Protein AF-X1P000-F1 (afdb_monomer_lite)

Foldseek 3Di:
DDPPVVVVVVVVVVVVVVVVVVVVVVVVVVVLCCVLQPVQLVVQLCCCCVVVVHDNVVSNVVSQQVSQLVSLVCVQFPCDPNDGDRPDPDDPVSSVVSSVVSSVVNVVVVPPPDCNVVVVVVVVVVVVVVCCVVVVD

pLDDT: mean 74.11, std 13.45, range [43.09, 95.0]

Sequence (137 aa):
GSPAMAEGSVDAGKWQGLLANIVTGIGAGIYEELIFRLILIIGLMMLFQDVLRLGHKSSIILSVLISAALFSAYHHIVYLEGRFIQSTPFNWTEFGFRTIAGIYFAVLFAIRGFGITAGAHAFYDIIAVSMNALFIR

Radius of gyration: 20.87 Å; chains: 1; bounding box: 60×34×59 Å

Organism: NCBI:txid412755

InterPro domains:
  IPR003675 CAAX prenyl protease 2/Lysostaphin resistance protein A-like domain [PF02517] (17-127)

Structure (mmCIF, N/CA/C/O backbone):
data_AF-X1P000-F1
#
_entry.id   AF-X1P000-F1
#
loop_
_atom_site.group_PDB
_atom_site.id
_atom_site.type_symbol
_atom_site.label_atom_id
_atom_site.label_alt_id
_atom_site.label_comp_id
_atom_site.label_asym_id
_atom_site.label_entity_id
_atom_site.label_seq_id
_atom_site.pdbx_PDB_ins_code
_atom_site.Cartn_x
_atom_site.Cartn_y
_atom_site.Cartn_z
_atom_site.occupancy
_atom_site.B_iso_or_equiv
_atom_site.auth_seq_id
_atom_site.auth_comp_id
_atom_site.auth_asym_id
_atom_site.auth_atom_id
_atom_site.pdbx_PDB_model_num
ATOM 1 N N . GLY A 1 1 ? 34.551 -4.733 -42.844 1.00 47.31 1 GLY A N 1
ATOM 2 C CA . GLY A 1 1 ? 33.226 -4.287 -42.372 1.00 47.31 1 GLY A CA 1
ATOM 3 C C . GLY A 1 1 ? 33.439 -3.382 -41.182 1.00 47.31 1 GLY A C 1
ATOM 4 O O . GLY A 1 1 ? 34.174 -3.782 -40.291 1.00 47.31 1 GLY A O 1
ATOM 5 N N . SER A 1 2 ? 32.919 -2.154 -41.218 1.00 50.50 2 SER A N 1
ATOM 6 C CA . SER A 1 2 ? 33.255 -1.109 -40.239 1.00 50.50 2 SER A CA 1
ATOM 7 C C . SER A 1 2 ? 32.614 -1.347 -38.858 1.00 50.50 2 SER A C 1
ATOM 9 O O . SER A 1 2 ? 31.393 -1.489 -38.794 1.00 50.50 2 SER A O 1
ATOM 11 N N . PRO A 1 3 ? 33.392 -1.319 -37.757 1.00 58.94 3 PRO A N 1
ATOM 12 C CA . PRO A 1 3 ? 32.918 -1.570 -36.387 1.00 58.94 3 PRO A CA 1
ATOM 13 C C . PRO A 1 3 ? 31.962 -0.497 -35.824 1.00 58.94 3 PRO A C 1
ATOM 15 O O . PRO A 1 3 ? 31.153 -0.800 -34.953 1.00 58.94 3 PRO A O 1
ATOM 18 N N . ALA A 1 4 ? 31.965 0.723 -36.371 1.00 58.03 4 ALA A N 1
ATOM 19 C CA . ALA A 1 4 ? 31.141 1.840 -35.885 1.00 58.03 4 ALA A CA 1
ATOM 20 C C . ALA A 1 4 ? 29.615 1.639 -36.043 1.00 58.03 4 ALA A C 1
ATOM 22 O O . ALA A 1 4 ? 28.831 2.200 -35.284 1.00 58.03 4 ALA A O 1
ATOM 23 N N . MET A 1 5 ? 29.173 0.823 -37.009 1.00 54.62 5 MET A N 1
ATOM 24 C CA . MET A 1 5 ? 27.742 0.543 -37.235 1.00 54.62 5 MET A CA 1
ATOM 25 C C . MET A 1 5 ? 27.175 -0.466 -36.223 1.00 54.62 5 MET A C 1
ATOM 27 O O . MET A 1 5 ? 25.972 -0.477 -35.970 1.00 54.62 5 MET A O 1
ATOM 31 N N . ALA A 1 6 ? 28.032 -1.307 -35.635 1.00 56.28 6 ALA A N 1
ATOM 32 C CA . ALA A 1 6 ? 27.626 -2.284 -34.630 1.00 56.28 6 ALA A CA 1
ATOM 33 C C . ALA A 1 6 ? 27.397 -1.610 -33.266 1.00 56.28 6 ALA A C 1
ATOM 35 O O . ALA A 1 6 ? 26.382 -1.875 -32.625 1.00 56.28 6 ALA A O 1
ATOM 36 N N . GLU A 1 7 ? 28.264 -0.674 -32.866 1.00 57.06 7 GLU A N 1
ATOM 37 C CA . GLU A 1 7 ? 28.155 0.043 -31.584 1.00 57.06 7 GLU A CA 1
ATOM 38 C C . GLU A 1 7 ? 26.876 0.893 -31.482 1.00 57.06 7 GLU A C 1
ATOM 40 O O . GLU A 1 7 ? 26.160 0.807 -30.484 1.00 57.06 7 GLU A O 1
ATOM 45 N N . GLY A 1 8 ? 26.504 1.618 -32.546 1.00 57.81 8 GLY A N 1
ATOM 46 C CA . GLY A 1 8 ? 25.287 2.444 -32.561 1.00 57.81 8 GLY A CA 1
ATOM 47 C C . GLY A 1 8 ? 23.978 1.648 -32.450 1.00 57.81 8 GLY A C 1
ATOM 48 O O . GLY A 1 8 ? 23.017 2.114 -31.839 1.00 57.81 8 GLY A O 1
ATOM 49 N N . SER A 1 9 ? 23.940 0.424 -32.991 1.00 60.62 9 SER A N 1
ATOM 50 C CA . SER A 1 9 ? 22.776 -0.469 -32.876 1.00 60.62 9 SER A CA 1
ATOM 51 C C . SER A 1 9 ? 22.644 -1.099 -31.484 1.00 60.62 9 SER A C 1
ATOM 53 O O . SER A 1 9 ? 21.533 -1.289 -30.987 1.00 60.62 9 SER A O 1
ATOM 55 N N . VAL A 1 10 ? 23.778 -1.368 -30.829 1.00 61.53 10 VAL A N 1
ATOM 56 C CA . VAL A 1 10 ? 23.842 -1.939 -29.479 1.00 61.53 10 VAL A CA 1
ATOM 57 C C . VAL A 1 10 ? 23.425 -0.906 -28.434 1.00 61.53 10 VAL A C 1
ATOM 59 O O . VAL A 1 10 ? 22.669 -1.238 -27.522 1.00 61.53 10 VAL A O 1
ATOM 62 N N . ASP A 1 11 ? 23.862 0.346 -28.571 1.00 66.75 11 ASP A N 1
ATOM 63 C CA . ASP A 1 11 ? 23.482 1.408 -27.638 1.00 66.75 11 ASP A CA 1
ATOM 64 C C . ASP A 1 11 ? 22.017 1.808 -27.791 1.00 66.75 11 ASP A C 1
ATOM 66 O O . ASP A 1 11 ? 21.326 1.914 -26.779 1.00 66.75 11 ASP A O 1
ATOM 70 N N . ALA A 1 12 ? 21.500 1.913 -29.021 1.00 67.12 12 ALA A N 1
ATOM 71 C CA . ALA A 1 12 ? 20.064 2.060 -29.251 1.00 67.12 12 ALA A CA 1
ATOM 72 C C . ALA A 1 12 ? 19.286 0.943 -28.527 1.00 67.12 12 ALA A C 1
ATOM 74 O O . ALA A 1 12 ? 18.452 1.252 -27.672 1.00 67.12 12 ALA A O 1
ATOM 75 N N . GLY A 1 13 ? 19.646 -0.328 -28.759 1.00 71.75 13 GLY A N 1
ATOM 76 C CA . GLY A 1 13 ? 19.014 -1.495 -28.127 1.00 71.75 13 GLY A CA 1
ATOM 77 C C . GLY A 1 13 ? 19.018 -1.463 -26.593 1.00 71.75 13 GLY A C 1
ATOM 78 O O . GLY A 1 13 ? 18.019 -1.816 -25.963 1.00 71.75 13 GLY A O 1
ATOM 79 N N . LYS A 1 14 ? 20.102 -0.978 -25.972 1.00 77.44 14 LYS A N 1
ATOM 80 C CA . LYS A 1 14 ? 20.175 -0.778 -24.514 1.00 77.44 14 LYS A CA 1
ATOM 81 C C . LYS A 1 14 ? 19.199 0.291 -24.027 1.00 77.44 14 LYS A C 1
ATOM 83 O O . LYS A 1 14 ? 18.540 0.079 -23.010 1.00 77.44 14 LYS A O 1
ATOM 88 N N . TRP A 1 15 ? 19.081 1.414 -24.740 1.00 78.25 15 TRP A N 1
ATOM 89 C CA . TRP A 1 15 ? 18.136 2.478 -24.391 1.00 78.25 15 TRP A CA 1
ATOM 90 C C . TRP A 1 15 ? 16.688 2.001 -24.494 1.00 78.25 15 TRP A C 1
ATOM 92 O O . TRP A 1 15 ? 15.897 2.278 -23.595 1.00 78.25 15 TRP A O 1
ATOM 102 N N . GLN A 1 16 ? 16.341 1.227 -25.528 1.00 79.50 16 GLN A N 1
ATOM 103 C CA . GLN A 1 16 ? 15.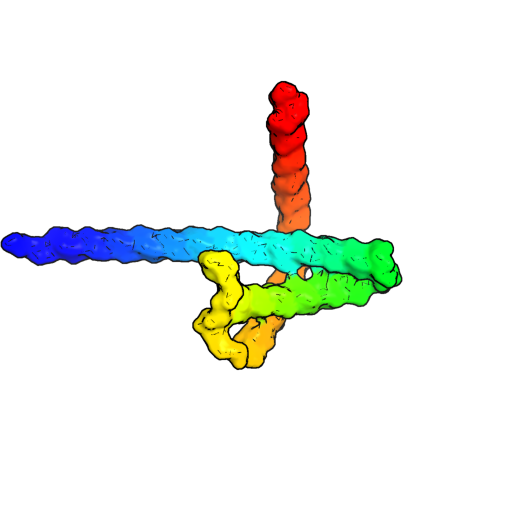001 0.640 -25.625 1.00 79.50 16 GLN A CA 1
ATOM 104 C C . GLN A 1 16 ? 14.727 -0.376 -24.507 1.00 79.50 16 GLN A C 1
ATOM 106 O O . GLN A 1 16 ? 13.647 -0.344 -23.917 1.00 79.50 16 GLN A O 1
ATOM 111 N N . GLY A 1 17 ? 15.706 -1.216 -24.148 1.00 79.62 17 GLY A N 1
ATOM 112 C CA . GLY A 1 17 ? 15.594 -2.136 -23.010 1.00 79.62 17 GLY A CA 1
ATOM 113 C C . GLY A 1 17 ? 15.426 -1.418 -21.664 1.00 79.62 17 GLY A C 1
ATOM 114 O O . GLY A 1 17 ? 14.587 -1.804 -20.853 1.00 79.62 17 GLY A O 1
ATOM 115 N N . LEU A 1 18 ? 16.168 -0.329 -21.438 1.00 81.94 18 LEU A N 1
ATOM 116 C CA . LEU A 1 18 ? 16.048 0.488 -20.228 1.00 81.94 18 LEU A CA 1
A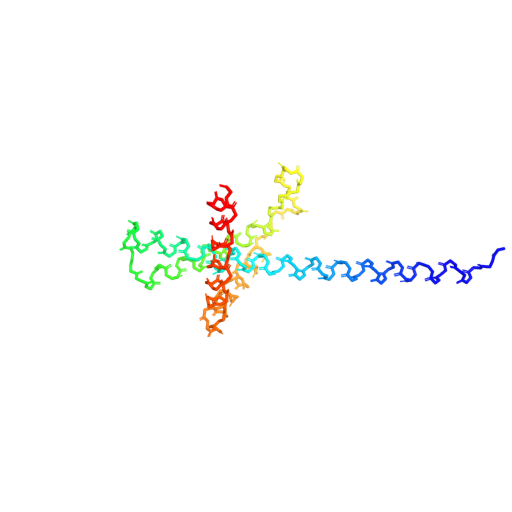TOM 117 C C . LEU A 1 18 ? 14.663 1.136 -20.122 1.00 81.94 18 LEU A C 1
ATOM 119 O O . LEU A 1 18 ? 14.031 1.062 -19.070 1.00 81.94 18 LEU A O 1
ATOM 123 N N . LEU A 1 19 ? 14.175 1.736 -21.211 1.00 83.19 19 LEU A N 1
ATOM 124 C CA . LEU A 1 19 ? 12.851 2.356 -21.242 1.00 83.19 19 LEU A CA 1
ATOM 125 C C . LEU A 1 19 ? 11.739 1.329 -20.997 1.00 83.19 19 LEU A C 1
ATOM 127 O O . LEU A 1 19 ? 10.832 1.599 -20.213 1.00 83.19 19 LEU A O 1
ATOM 131 N N . ALA A 1 20 ? 11.834 0.136 -21.591 1.00 77.12 20 ALA A N 1
ATOM 132 C CA . ALA A 1 20 ? 10.876 -0.942 -21.353 1.00 77.12 20 ALA A CA 1
ATOM 133 C C . ALA A 1 20 ? 10.846 -1.380 -19.876 1.00 77.12 20 ALA A C 1
ATOM 135 O O . ALA A 1 20 ? 9.766 -1.543 -19.303 1.00 77.12 20 ALA A O 1
ATOM 136 N N . ASN A 1 21 ? 12.011 -1.499 -19.232 1.00 72.81 21 ASN A N 1
ATOM 137 C CA . ASN A 1 21 ? 12.108 -1.841 -17.811 1.00 72.81 21 ASN A CA 1
ATOM 138 C C . ASN A 1 21 ? 11.531 -0.745 -16.907 1.00 72.81 21 ASN A C 1
ATOM 140 O O . ASN A 1 21 ? 10.840 -1.055 -15.939 1.00 72.81 21 ASN A O 1
ATOM 144 N N . ILE A 1 22 ? 11.765 0.531 -17.233 1.00 76.56 22 ILE A N 1
ATOM 145 C CA . ILE A 1 22 ? 11.199 1.667 -16.491 1.00 76.56 22 ILE A CA 1
ATOM 146 C C . ILE A 1 22 ? 9.673 1.660 -16.590 1.00 76.56 22 ILE A C 1
ATOM 148 O O . ILE A 1 22 ? 8.995 1.730 -15.568 1.00 76.56 22 ILE A O 1
ATOM 152 N N . VAL A 1 23 ? 9.122 1.539 -17.801 1.00 79.44 23 VAL A N 1
ATOM 153 C CA . VAL A 1 23 ? 7.667 1.518 -18.019 1.00 79.44 23 VAL A CA 1
ATOM 154 C C . VAL A 1 23 ? 7.026 0.335 -17.294 1.00 79.44 23 VAL A C 1
ATOM 156 O O . VAL A 1 23 ? 6.020 0.506 -16.606 1.00 79.44 23 VAL A O 1
ATOM 159 N N . THR A 1 24 ? 7.640 -0.845 -17.383 1.00 74.00 24 THR A N 1
ATOM 160 C CA . THR A 1 24 ? 7.162 -2.048 -16.688 1.00 74.00 24 THR A CA 1
ATOM 161 C C . THR A 1 24 ? 7.222 -1.875 -15.170 1.00 74.00 24 THR A C 1
ATOM 163 O O . THR A 1 24 ? 6.260 -2.205 -14.482 1.00 74.00 24 THR A O 1
ATOM 166 N N . GLY A 1 25 ? 8.305 -1.298 -14.639 1.00 72.81 25 GLY A N 1
ATOM 167 C CA . GLY A 1 25 ? 8.456 -1.021 -13.210 1.00 72.81 25 GLY A CA 1
ATOM 168 C C . GLY A 1 25 ? 7.434 -0.010 -12.682 1.00 72.81 25 GLY A C 1
ATOM 169 O O . GLY A 1 25 ? 6.872 -0.212 -11.608 1.00 72.81 25 GLY A O 1
ATOM 170 N N . ILE A 1 26 ? 7.132 1.040 -13.453 1.00 74.12 26 ILE A N 1
ATOM 171 C CA . ILE A 1 26 ? 6.078 2.007 -13.112 1.00 74.12 26 ILE A CA 1
ATOM 172 C C . ILE A 1 26 ? 4.710 1.316 -13.097 1.00 74.12 26 ILE A C 1
ATOM 174 O O . ILE A 1 26 ? 3.955 1.476 -12.138 1.00 74.12 26 ILE A O 1
ATOM 178 N N . GLY A 1 27 ? 4.399 0.526 -14.130 1.00 78.44 27 GLY A N 1
ATOM 179 C CA . GLY A 1 27 ? 3.145 -0.222 -14.210 1.00 78.44 27 GLY A CA 1
ATOM 180 C C . GLY A 1 27 ? 2.968 -1.190 -13.039 1.00 78.44 27 GLY A C 1
ATOM 181 O O . GLY A 1 27 ? 1.912 -1.202 -12.408 1.00 78.44 27 GLY A O 1
ATOM 182 N N . ALA A 1 28 ? 4.023 -1.935 -12.698 1.00 78.44 28 ALA A N 1
ATOM 183 C CA . ALA A 1 28 ? 4.040 -2.823 -11.541 1.00 78.44 28 ALA A CA 1
ATOM 184 C C . ALA A 1 28 ? 3.795 -2.056 -10.231 1.00 78.44 28 ALA A C 1
ATOM 186 O O . ALA A 1 28 ? 2.935 -2.452 -9.452 1.00 78.44 28 ALA A O 1
ATOM 187 N N . GLY A 1 29 ? 4.459 -0.914 -10.022 1.00 77.06 29 GLY A N 1
ATOM 188 C CA . GLY A 1 29 ? 4.263 -0.093 -8.823 1.00 77.06 29 GLY A CA 1
ATOM 189 C C . GLY A 1 29 ? 2.836 0.452 -8.678 1.00 77.06 29 GLY A C 1
ATOM 190 O O . GLY A 1 29 ? 2.269 0.414 -7.588 1.00 77.06 29 GLY A O 1
ATOM 191 N N . ILE A 1 30 ? 2.220 0.912 -9.773 1.00 79.44 30 ILE A N 1
ATOM 192 C CA . ILE A 1 30 ? 0.822 1.381 -9.768 1.00 79.44 30 ILE A CA 1
ATOM 193 C C . ILE A 1 30 ? -0.139 0.225 -9.462 1.00 79.44 30 ILE A C 1
ATOM 195 O O . ILE A 1 30 ? -1.076 0.391 -8.681 1.00 79.44 30 ILE A O 1
ATOM 199 N N . TYR A 1 31 ? 0.094 -0.945 -10.061 1.00 81.81 31 TYR A N 1
ATOM 200 C CA . TYR A 1 31 ? -0.719 -2.138 -9.833 1.00 81.81 31 TYR A CA 1
ATOM 201 C C . TYR A 1 31 ? -0.634 -2.620 -8.380 1.00 81.81 31 TYR A C 1
ATOM 203 O O . TYR A 1 31 ? -1.656 -2.910 -7.755 1.00 81.81 31 TYR A O 1
ATOM 211 N N . GLU A 1 32 ? 0.574 -2.640 -7.816 1.00 83.62 32 GLU A N 1
ATOM 212 C CA . GLU A 1 32 ? 0.802 -2.964 -6.410 1.00 83.62 32 GLU A CA 1
ATOM 213 C C . GLU A 1 32 ? 0.074 -1.979 -5.486 1.00 83.62 32 GLU A C 1
ATOM 215 O O . GLU A 1 32 ? -0.614 -2.396 -4.553 1.00 83.62 32 GLU A O 1
ATOM 220 N N . GLU A 1 33 ? 0.151 -0.677 -5.752 1.00 83.94 33 GLU A N 1
ATOM 221 C CA . GLU A 1 33 ? -0.538 0.319 -4.931 1.00 83.94 33 GLU A CA 1
ATOM 222 C C . GLU A 1 33 ? -2.068 0.167 -5.007 1.00 83.94 33 GLU A C 1
ATOM 224 O O . GLU A 1 33 ? -2.743 0.164 -3.974 1.00 83.94 33 GLU A O 1
ATOM 229 N N . LEU A 1 34 ? -2.621 -0.058 -6.206 1.00 82.50 34 LEU A N 1
ATOM 230 C CA . LEU A 1 34 ? -4.052 -0.306 -6.405 1.00 82.50 34 LEU A CA 1
ATOM 231 C C . LEU A 1 34 ? -4.533 -1.521 -5.599 1.00 82.50 34 LEU A C 1
ATOM 233 O O . LEU A 1 34 ? -5.534 -1.443 -4.884 1.00 82.50 34 LEU A O 1
ATOM 237 N N . ILE A 1 35 ? -3.823 -2.644 -5.695 1.00 85.38 35 ILE A N 1
ATOM 238 C CA . ILE A 1 35 ? -4.236 -3.883 -5.033 1.00 85.38 35 ILE A CA 1
ATOM 239 C C . ILE A 1 35 ? -4.072 -3.778 -3.529 1.00 85.38 35 ILE A C 1
ATOM 241 O O . ILE A 1 35 ? -5.026 -4.010 -2.789 1.00 85.38 35 ILE A O 1
ATOM 245 N N . PHE A 1 36 ? -2.876 -3.438 -3.058 1.00 88.12 36 PHE A N 1
ATOM 246 C CA . PHE A 1 36 ? -2.574 -3.531 -1.639 1.00 88.12 36 PHE A CA 1
ATOM 247 C C . PHE A 1 36 ? -3.166 -2.365 -0.851 1.00 88.12 36 PHE A C 1
ATOM 249 O O . PHE A 1 36 ? -3.524 -2.562 0.310 1.00 88.12 36 PHE A O 1
ATOM 256 N N . ARG A 1 37 ? -3.277 -1.158 -1.425 1.00 85.69 37 ARG A N 1
ATOM 257 C CA . ARG A 1 37 ? -3.679 0.039 -0.659 1.00 85.69 37 ARG A CA 1
ATOM 258 C C . ARG A 1 37 ? -5.112 0.474 -0.896 1.00 85.69 37 ARG A C 1
ATOM 260 O O . ARG A 1 37 ? -5.729 0.965 0.043 1.00 85.69 37 ARG A O 1
ATOM 267 N N . LEU A 1 38 ? -5.671 0.236 -2.081 1.00 77.69 38 LEU A N 1
ATOM 268 C CA . LEU A 1 38 ? -7.087 0.506 -2.321 1.00 77.69 38 LEU A CA 1
ATOM 269 C C . LEU A 1 38 ? -7.933 -0.749 -2.089 1.00 77.69 38 LEU A C 1
ATOM 271 O O . LEU A 1 38 ? -8.688 -0.807 -1.122 1.00 77.69 38 LEU A O 1
ATOM 275 N N . ILE A 1 39 ? -7.789 -1.768 -2.938 1.00 82.25 39 ILE A N 1
ATOM 276 C CA . ILE A 1 39 ? -8.696 -2.928 -2.951 1.00 82.25 39 ILE A CA 1
ATOM 277 C C . ILE A 1 39 ? -8.610 -3.711 -1.638 1.00 82.25 39 ILE A C 1
ATOM 279 O O . ILE A 1 39 ? -9.625 -3.972 -0.992 1.00 82.25 39 ILE A O 1
ATOM 283 N N . LEU A 1 40 ? -7.396 -4.064 -1.218 1.00 86.56 40 LEU A N 1
ATOM 284 C CA . LEU A 1 40 ? -7.179 -4.905 -0.048 1.00 86.56 40 LEU A CA 1
ATOM 285 C C . LEU A 1 40 ? -7.537 -4.188 1.258 1.00 86.56 40 LEU A C 1
ATOM 287 O O . LEU A 1 40 ? -8.183 -4.791 2.110 1.00 86.56 40 LEU A O 1
ATOM 291 N N . ILE A 1 41 ? -7.172 -2.911 1.425 1.00 85.88 41 ILE A N 1
ATOM 292 C CA . ILE A 1 41 ? -7.534 -2.155 2.636 1.00 85.88 41 ILE A CA 1
ATOM 293 C C . ILE A 1 41 ? -9.050 -1.956 2.716 1.00 85.88 41 ILE A C 1
ATOM 295 O O . ILE A 1 41 ? -9.603 -2.135 3.796 1.00 85.88 41 ILE A O 1
ATOM 299 N N . ILE A 1 42 ? -9.739 -1.658 1.607 1.00 77.94 42 ILE A N 1
ATOM 300 C CA . ILE A 1 42 ? -11.209 -1.574 1.601 1.00 77.94 42 ILE A CA 1
ATOM 301 C C . ILE A 1 42 ? -11.821 -2.925 1.988 1.00 77.94 42 ILE A C 1
ATOM 303 O O . ILE A 1 42 ? -12.658 -2.978 2.887 1.00 77.94 42 ILE A O 1
ATOM 307 N N . GLY A 1 43 ? -11.365 -4.022 1.373 1.00 78.31 43 GLY A N 1
ATOM 308 C CA . GLY A 1 43 ? -11.861 -5.365 1.677 1.00 78.31 43 GLY A CA 1
ATOM 309 C C . GLY A 1 43 ? -11.646 -5.772 3.139 1.00 78.31 43 GLY A C 1
ATOM 310 O O . GLY A 1 43 ? -12.559 -6.295 3.776 1.00 78.31 43 GLY A O 1
ATOM 311 N N . LEU A 1 44 ? -10.469 -5.484 3.705 1.00 84.62 44 LEU A N 1
ATOM 312 C CA . LEU A 1 44 ? -10.165 -5.745 5.116 1.00 84.62 44 LEU A CA 1
ATOM 313 C C . LEU A 1 44 ? -10.985 -4.855 6.057 1.00 84.62 44 LEU A C 1
ATOM 315 O O . LEU A 1 44 ? -11.458 -5.329 7.088 1.00 84.62 44 LEU A O 1
ATOM 319 N N . MET A 1 45 ? -11.214 -3.594 5.692 1.00 80.75 45 MET A N 1
ATOM 320 C CA . MET A 1 45 ? -12.055 -2.682 6.467 1.00 80.75 45 MET A CA 1
ATOM 321 C C . MET A 1 45 ? -13.508 -3.158 6.519 1.00 80.75 45 MET A C 1
ATOM 323 O O . MET A 1 45 ? -14.081 -3.174 7.607 1.00 80.75 45 MET A O 1
ATOM 327 N N . MET A 1 46 ? -14.071 -3.610 5.393 1.00 72.31 46 MET A N 1
ATOM 328 C CA . MET A 1 46 ? -15.407 -4.218 5.351 1.00 72.31 46 MET A CA 1
ATOM 329 C C . MET A 1 46 ? -15.458 -5.501 6.188 1.00 72.31 46 MET A C 1
ATOM 331 O O . MET A 1 46 ? -16.347 -5.681 7.016 1.00 72.31 46 MET A O 1
ATOM 335 N N . LEU A 1 47 ? -14.461 -6.381 6.0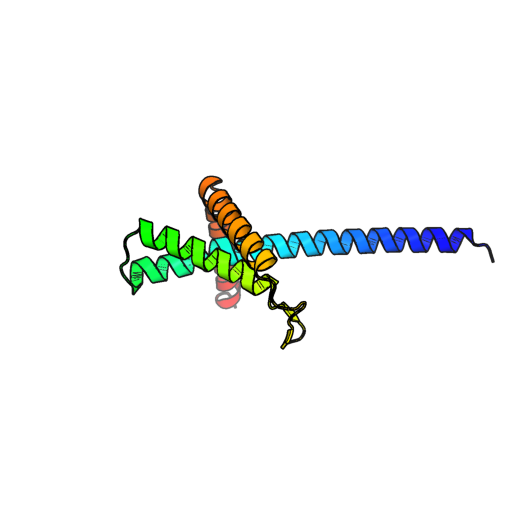54 1.00 79.00 47 LEU A N 1
ATOM 336 C CA . LEU A 1 47 ? -14.380 -7.604 6.855 1.00 79.00 47 LEU A CA 1
ATOM 337 C C . LEU A 1 47 ? -14.358 -7.296 8.362 1.00 79.00 47 LEU A C 1
ATOM 339 O O . LEU A 1 47 ? -15.092 -7.902 9.143 1.00 79.00 47 LEU A O 1
ATOM 343 N N . PHE A 1 48 ? -13.527 -6.351 8.793 1.00 85.81 48 PHE A N 1
ATOM 344 C CA . PHE A 1 48 ? -13.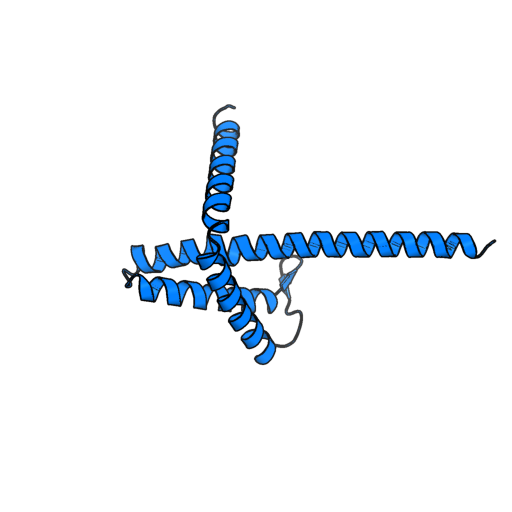349 -6.058 10.212 1.00 85.81 48 PHE A CA 1
ATOM 345 C C . PHE A 1 48 ? -14.499 -5.260 10.820 1.00 85.81 48 PHE A C 1
ATOM 347 O O . PHE A 1 48 ? -14.877 -5.550 11.955 1.00 85.81 48 PHE A O 1
ATOM 354 N N . GLN A 1 49 ? -15.090 -4.313 10.090 1.00 74.00 49 GLN A N 1
ATOM 355 C CA . GLN A 1 49 ? -16.190 -3.493 10.607 1.00 74.00 49 GLN A CA 1
ATOM 356 C C . GLN A 1 49 ? -17.553 -4.164 10.428 1.00 74.00 49 GLN A C 1
ATOM 358 O O . GLN A 1 49 ? -18.337 -4.186 11.375 1.00 74.00 49 GLN A O 1
ATOM 363 N N . ASP A 1 50 ? -17.822 -4.764 9.269 1.00 67.31 50 ASP A N 1
ATOM 364 C CA . ASP A 1 50 ? -19.165 -5.249 8.935 1.00 67.31 50 ASP A CA 1
ATOM 365 C C . ASP A 1 50 ? -19.378 -6.703 9.374 1.00 67.31 50 ASP A C 1
ATOM 367 O O . ASP A 1 50 ? -20.440 -7.047 9.901 1.00 67.31 50 ASP A O 1
ATOM 371 N N . VAL A 1 51 ? -18.360 -7.559 9.216 1.00 83.69 51 VAL A N 1
ATOM 372 C CA . VAL A 1 51 ? -18.453 -8.988 9.571 1.00 83.69 51 VAL A CA 1
ATOM 373 C C . VAL A 1 51 ? -18.033 -9.227 11.019 1.00 83.69 51 VAL A C 1
ATOM 375 O O . VAL A 1 51 ? -18.788 -9.817 11.790 1.00 83.69 51 VAL A O 1
ATOM 378 N N . LEU A 1 52 ? -16.842 -8.759 11.408 1.00 90.19 52 LEU A N 1
ATOM 379 C CA . LEU A 1 52 ? -16.300 -8.988 12.756 1.00 90.19 52 LEU A CA 1
ATOM 380 C C . LEU A 1 52 ? -16.730 -7.935 13.788 1.00 90.19 52 LEU A C 1
ATOM 382 O O . LEU A 1 52 ? -16.495 -8.134 14.980 1.00 90.19 52 LEU A O 1
ATOM 386 N N . ARG A 1 53 ? -17.366 -6.836 13.356 1.00 90.94 53 ARG A N 1
ATOM 387 C CA . ARG A 1 53 ? -17.875 -5.755 14.225 1.00 90.94 53 ARG A CA 1
ATOM 388 C C . ARG A 1 53 ? -16.816 -5.160 15.158 1.00 90.94 53 ARG A C 1
ATOM 390 O O . ARG A 1 53 ? -17.107 -4.770 16.289 1.00 90.94 53 ARG A O 1
ATOM 397 N N . LEU A 1 54 ? -15.574 -5.093 14.687 1.00 90.81 54 LEU A N 1
ATOM 398 C CA . LEU A 1 54 ? -14.475 -4.472 15.412 1.00 90.81 54 LEU A CA 1
ATOM 399 C C . LEU A 1 54 ? -14.625 -2.948 15.414 1.00 90.81 54 LEU A C 1
A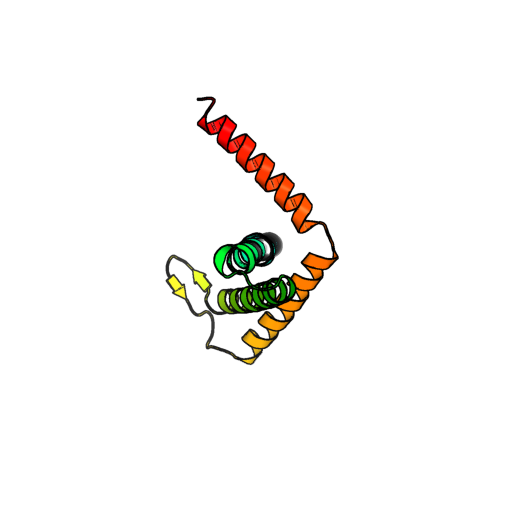TOM 401 O O . LEU A 1 54 ? -15.193 -2.341 14.507 1.00 90.81 54 LEU A O 1
ATOM 405 N N . GLY A 1 55 ? -14.054 -2.302 16.432 1.00 87.81 55 GLY A N 1
ATOM 406 C CA . GLY A 1 55 ? -14.008 -0.844 16.491 1.00 87.81 55 GLY A CA 1
ATOM 407 C C . GLY A 1 55 ? -13.293 -0.245 15.273 1.00 87.81 55 GLY A C 1
ATOM 408 O O . GLY A 1 55 ? -12.331 -0.815 14.753 1.00 87.81 55 GLY A O 1
ATOM 409 N N . HIS A 1 56 ? -13.731 0.941 14.846 1.00 76.88 56 HIS A N 1
ATOM 410 C CA . HIS A 1 56 ? -13.214 1.615 13.649 1.00 76.88 56 HIS A CA 1
ATOM 411 C C . HIS A 1 56 ? -11.683 1.786 13.673 1.00 76.88 56 HIS A C 1
ATOM 413 O O . HIS A 1 56 ? -10.997 1.438 12.715 1.00 76.88 56 HIS A O 1
ATOM 419 N N . LYS A 1 57 ? -11.123 2.231 14.810 1.00 86.94 57 LYS A N 1
ATOM 420 C CA . LYS A 1 57 ? -9.667 2.393 14.983 1.00 86.94 57 LYS A CA 1
ATOM 421 C C . LYS A 1 57 ? -8.908 1.069 14.846 1.00 86.94 57 LYS A C 1
ATOM 423 O O . LYS A 1 57 ? -7.909 1.014 14.136 1.00 86.94 57 LYS A O 1
ATOM 428 N N . SER A 1 58 ? -9.387 0.008 15.496 1.00 89.81 58 SER A N 1
ATOM 429 C CA . SER A 1 58 ? -8.759 -1.318 15.427 1.00 89.81 58 SER A CA 1
ATOM 430 C C . SER A 1 58 ? -8.808 -1.887 14.011 1.00 89.81 58 SER A C 1
ATOM 432 O O . SER A 1 58 ? -7.821 -2.447 13.547 1.00 89.81 58 SER A O 1
ATOM 434 N N . SER A 1 59 ? -9.918 -1.676 13.303 1.00 84.12 59 SER A N 1
ATOM 435 C CA . SER A 1 59 ? -10.086 -2.106 11.913 1.00 84.12 59 SER A CA 1
ATOM 436 C C . SER A 1 59 ? -9.091 -1.423 10.975 1.00 84.12 59 SER A C 1
ATOM 438 O O . SER A 1 59 ? -8.485 -2.099 10.148 1.00 84.12 59 SER A O 1
ATOM 440 N N . ILE A 1 60 ? -8.854 -0.114 11.141 1.00 83.56 60 ILE A N 1
ATOM 441 C CA . ILE A 1 60 ? -7.843 0.624 10.363 1.00 83.56 60 ILE A CA 1
ATOM 442 C C . ILE A 1 60 ? -6.451 0.049 10.617 1.00 83.56 60 ILE A C 1
ATOM 444 O O . ILE A 1 60 ? -5.744 -0.297 9.672 1.00 83.56 60 ILE A O 1
ATOM 448 N N . ILE A 1 61 ? -6.066 -0.074 11.891 1.00 91.12 61 ILE A N 1
ATOM 449 C CA . ILE A 1 61 ? -4.730 -0.545 12.273 1.00 91.12 61 ILE A CA 1
ATOM 450 C C . ILE A 1 61 ? -4.487 -1.952 11.716 1.00 91.12 61 ILE A C 1
ATOM 452 O O . ILE A 1 61 ? -3.473 -2.184 11.064 1.00 91.12 61 ILE A O 1
ATOM 456 N N . LEU A 1 62 ? -5.431 -2.876 11.911 1.00 93.50 62 LEU A N 1
ATOM 457 C CA . LEU A 1 62 ? -5.302 -4.247 11.419 1.00 93.50 62 LEU A CA 1
ATOM 458 C C . LEU A 1 62 ? -5.265 -4.312 9.889 1.00 93.50 62 LEU A C 1
ATOM 460 O O . LEU A 1 62 ? -4.436 -5.034 9.343 1.00 93.50 62 LEU A O 1
ATOM 464 N N . SER A 1 63 ? -6.100 -3.533 9.195 1.00 86.81 63 SER A N 1
ATOM 465 C CA . SER A 1 63 ? -6.123 -3.513 7.725 1.00 86.81 63 SER A CA 1
ATOM 466 C C . SER A 1 63 ? -4.797 -3.032 7.143 1.00 86.81 63 SER A C 1
ATOM 468 O O . SER A 1 63 ? -4.279 -3.638 6.208 1.00 86.81 63 SER A O 1
ATOM 470 N N . VAL A 1 64 ? -4.210 -1.984 7.730 1.00 91.06 64 VAL A N 1
ATOM 471 C CA . VAL A 1 64 ? -2.902 -1.453 7.323 1.00 91.06 64 VAL A CA 1
ATOM 472 C C . VAL A 1 64 ? -1.787 -2.462 7.591 1.00 91.06 64 VAL A C 1
ATOM 474 O O . VAL A 1 64 ? -0.968 -2.711 6.708 1.00 91.06 64 VAL A O 1
ATOM 477 N N . LEU A 1 65 ? -1.758 -3.070 8.781 1.00 94.75 65 LEU A N 1
ATOM 478 C CA . LEU A 1 65 ? -0.721 -4.039 9.145 1.00 94.75 65 LEU A CA 1
ATOM 479 C C . LEU A 1 65 ? -0.775 -5.296 8.269 1.00 94.75 65 LEU A C 1
ATOM 481 O O . LEU A 1 65 ? 0.256 -5.740 7.768 1.00 94.75 65 LEU A O 1
ATOM 485 N N . ILE A 1 66 ? -1.970 -5.847 8.048 1.00 95.00 66 ILE A N 1
ATOM 486 C CA . ILE A 1 66 ? -2.157 -7.053 7.234 1.00 95.00 66 ILE A CA 1
ATOM 487 C C . ILE A 1 66 ? -1.854 -6.760 5.762 1.00 95.00 66 ILE A C 1
ATOM 489 O O . ILE A 1 66 ? -1.137 -7.533 5.133 1.00 95.00 66 ILE A O 1
ATOM 493 N N . SER A 1 67 ? -2.316 -5.626 5.225 1.00 92.62 67 SER A N 1
ATOM 494 C CA . SER A 1 67 ? -1.968 -5.185 3.868 1.00 92.62 67 SER A CA 1
ATOM 495 C C . SER A 1 67 ? -0.452 -5.053 3.681 1.00 92.62 67 SER A C 1
ATOM 497 O O . SER A 1 67 ? 0.102 -5.584 2.719 1.00 92.62 67 SER A O 1
ATOM 499 N N . ALA A 1 68 ? 0.246 -4.425 4.630 1.00 91.88 68 ALA A N 1
ATOM 500 C CA . ALA A 1 68 ? 1.692 -4.248 4.563 1.00 91.88 68 ALA A CA 1
ATOM 501 C C . ALA A 1 68 ? 2.471 -5.572 4.660 1.00 91.88 68 ALA A C 1
ATOM 503 O O . ALA A 1 68 ? 3.454 -5.761 3.940 1.00 91.88 68 ALA A O 1
ATOM 504 N N . ALA A 1 69 ? 2.020 -6.500 5.507 1.00 92.12 69 ALA A N 1
ATOM 505 C CA . ALA A 1 69 ? 2.606 -7.833 5.608 1.00 92.12 69 ALA A CA 1
ATOM 506 C C . ALA A 1 69 ? 2.378 -8.653 4.327 1.00 92.12 69 ALA A C 1
ATOM 508 O O . ALA A 1 69 ? 3.301 -9.308 3.848 1.00 92.12 69 ALA A O 1
ATOM 509 N N . LEU A 1 70 ? 1.181 -8.581 3.733 1.00 91.31 70 LEU A N 1
ATOM 510 C CA . LEU A 1 70 ? 0.863 -9.254 2.470 1.00 91.31 70 LEU A CA 1
ATOM 511 C C . LEU A 1 70 ? 1.627 -8.656 1.284 1.00 91.31 70 LEU A C 1
ATOM 513 O O . LEU A 1 70 ? 2.106 -9.406 0.439 1.00 91.31 70 LEU A O 1
ATOM 517 N N . PHE A 1 71 ? 1.812 -7.334 1.248 1.00 89.81 71 PHE A N 1
ATOM 518 C CA . PHE A 1 71 ? 2.686 -6.663 0.282 1.00 89.81 71 PHE A CA 1
ATOM 519 C C . PHE A 1 71 ? 4.123 -7.186 0.384 1.00 89.81 71 PHE A C 1
ATOM 521 O O . PHE A 1 71 ? 4.739 -7.540 -0.618 1.00 89.81 71 PHE A O 1
ATOM 528 N N . SER A 1 72 ? 4.646 -7.296 1.605 1.00 88.19 72 SER A N 1
ATOM 529 C CA . SER A 1 72 ? 5.974 -7.861 1.840 1.00 88.19 72 SER A CA 1
ATOM 530 C C . SER A 1 72 ? 6.064 -9.331 1.409 1.00 88.19 72 SER A C 1
ATOM 532 O O . SER A 1 72 ? 7.013 -9.722 0.731 1.00 88.19 72 SER A O 1
ATOM 534 N N . ALA A 1 73 ? 5.041 -10.134 1.720 1.00 86.88 73 ALA A N 1
ATOM 535 C CA . ALA A 1 73 ? 4.969 -11.540 1.331 1.00 86.88 73 ALA A CA 1
ATOM 536 C C . ALA A 1 73 ? 4.899 -11.735 -0.193 1.00 86.88 73 ALA A C 1
ATOM 538 O O . ALA A 1 73 ? 5.557 -12.631 -0.715 1.00 86.88 73 ALA A O 1
ATOM 539 N N . TYR A 1 74 ? 4.161 -10.883 -0.911 1.00 83.94 74 TYR A N 1
ATOM 540 C CA . TYR A 1 74 ? 4.090 -10.893 -2.377 1.00 83.94 74 TYR A CA 1
ATOM 541 C C . TYR A 1 74 ? 5.456 -10.647 -3.027 1.00 83.94 74 TYR A C 1
ATOM 543 O O . TYR A 1 74 ? 5.808 -11.291 -4.009 1.00 83.94 74 TYR A O 1
ATOM 551 N N . HIS A 1 75 ? 6.272 -9.776 -2.434 1.00 78.06 75 HIS A N 1
ATOM 552 C CA . HIS A 1 75 ? 7.649 -9.554 -2.884 1.00 78.06 75 HIS A CA 1
ATOM 553 C C . HIS A 1 75 ? 8.609 -10.695 -2.509 1.00 78.06 75 HIS A C 1
ATOM 555 O O . HIS A 1 75 ? 9.692 -10.787 -3.083 1.00 78.06 75 HIS A O 1
ATOM 561 N N . HIS A 1 76 ? 8.224 -11.568 -1.572 1.00 70.38 76 HIS A N 1
ATOM 562 C CA . HIS A 1 76 ? 9.000 -12.751 -1.182 1.00 70.38 76 HIS A CA 1
ATOM 563 C C . HIS A 1 76 ? 8.647 -13.994 -2.016 1.00 70.38 76 HIS A C 1
ATOM 565 O O . HIS A 1 76 ? 9.488 -14.863 -2.249 1.00 70.38 76 HIS A O 1
ATOM 571 N N . ILE A 1 77 ? 7.396 -14.092 -2.465 1.00 64.50 77 ILE A N 1
ATOM 572 C CA . ILE A 1 77 ? 6.863 -15.222 -3.226 1.00 64.50 77 ILE A CA 1
ATOM 573 C C . ILE A 1 77 ? 6.407 -14.700 -4.587 1.00 64.50 77 ILE A C 1
ATOM 575 O O . ILE A 1 77 ? 5.303 -14.176 -4.723 1.00 64.50 77 ILE A O 1
ATOM 579 N N . VAL A 1 78 ? 7.239 -14.865 -5.614 1.00 59.38 78 VAL A N 1
ATOM 580 C CA . VAL A 1 78 ? 6.902 -14.404 -6.962 1.00 59.38 78 VAL A CA 1
ATOM 581 C C . VAL A 1 78 ? 6.093 -15.488 -7.672 1.00 59.38 78 VAL A C 1
ATOM 583 O O . VAL A 1 78 ? 6.557 -16.613 -7.847 1.00 59.38 78 VAL A O 1
ATOM 586 N N . TYR A 1 79 ? 4.869 -15.169 -8.096 1.00 46.00 79 TYR A N 1
ATOM 587 C CA . TYR A 1 79 ? 4.091 -16.040 -8.976 1.00 46.00 79 TYR A CA 1
ATOM 588 C C . TYR A 1 79 ? 4.529 -15.802 -10.427 1.00 46.00 79 TYR A C 1
ATOM 590 O O . TYR A 1 79 ? 4.100 -14.844 -11.066 1.00 46.00 79 TYR A O 1
ATOM 598 N N . LEU A 1 80 ? 5.420 -16.651 -10.934 1.00 48.81 80 LEU A N 1
ATOM 599 C CA . LEU A 1 80 ? 5.915 -16.625 -12.313 1.00 48.81 80 LEU A CA 1
ATOM 600 C C . LEU A 1 80 ? 5.477 -17.921 -13.003 1.00 48.81 80 LEU A C 1
ATOM 602 O O . LEU A 1 80 ? 5.636 -19.010 -12.454 1.00 48.81 80 LEU A O 1
ATOM 606 N N . GLU A 1 81 ? 4.889 -17.798 -14.196 1.00 45.69 81 GLU A N 1
ATOM 607 C CA . GLU A 1 81 ? 4.523 -18.937 -15.061 1.00 45.69 81 GLU A CA 1
ATOM 608 C C . GLU A 1 81 ? 3.634 -20.004 -14.390 1.00 45.69 81 GLU A C 1
ATOM 610 O O . GLU A 1 81 ? 3.800 -21.209 -14.584 1.00 45.69 81 GLU A O 1
ATOM 615 N N . GLY A 1 82 ? 2.669 -19.581 -13.570 1.00 48.59 82 GLY A N 1
ATOM 616 C CA . GLY A 1 82 ? 1.730 -20.510 -12.940 1.00 48.59 82 GLY A CA 1
ATOM 617 C C . GLY A 1 82 ? 2.267 -21.218 -11.689 1.00 48.59 82 GLY A C 1
ATOM 618 O O . GLY A 1 82 ? 1.568 -22.064 -11.128 1.00 48.59 82 GLY A O 1
ATOM 619 N N . ARG A 1 83 ? 3.485 -20.890 -11.232 1.00 43.09 83 ARG A N 1
ATOM 620 C CA . ARG A 1 83 ? 4.090 -21.448 -10.014 1.00 43.09 83 ARG A CA 1
ATOM 621 C C . ARG A 1 83 ? 4.507 -20.347 -9.048 1.00 43.09 83 ARG A C 1
ATOM 623 O O . ARG A 1 83 ? 4.982 -19.289 -9.446 1.00 43.09 83 ARG A O 1
ATOM 630 N N . PHE A 1 84 ? 4.382 -20.637 -7.757 1.00 53.78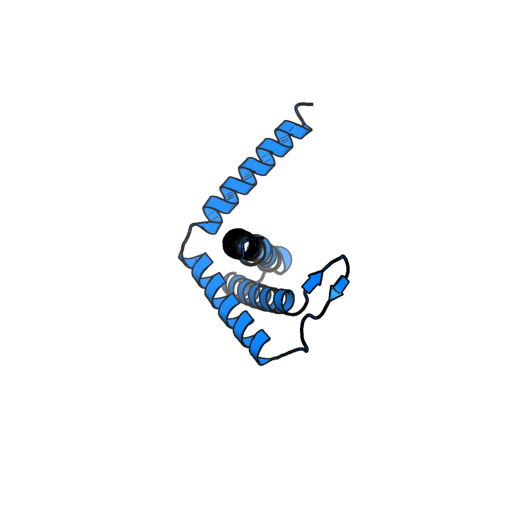 84 PHE A N 1
ATOM 631 C CA . PHE A 1 84 ? 4.997 -19.832 -6.709 1.00 53.78 84 PHE A CA 1
ATOM 632 C C . PHE A 1 84 ? 6.494 -20.152 -6.678 1.00 53.78 84 PHE A C 1
ATOM 634 O O . PHE A 1 84 ? 6.894 -21.221 -6.219 1.00 53.78 84 PHE A O 1
ATOM 641 N N . ILE A 1 85 ? 7.309 -19.254 -7.224 1.00 56.94 85 ILE A N 1
ATOM 642 C CA . ILE A 1 85 ? 8.763 -19.363 -7.238 1.00 56.94 85 ILE A CA 1
ATOM 643 C C . ILE A 1 85 ? 9.299 -18.430 -6.156 1.00 56.94 85 ILE A C 1
ATOM 645 O O . ILE A 1 85 ? 9.044 -17.225 -6.152 1.00 56.94 85 ILE A O 1
ATOM 649 N N . GLN A 1 86 ? 10.052 -18.992 -5.217 1.00 55.75 86 GLN A N 1
ATOM 650 C CA . GLN A 1 86 ? 10.815 -18.190 -4.274 1.00 55.75 86 GLN A CA 1
ATOM 651 C C . GLN A 1 86 ? 12.032 -17.642 -5.026 1.00 55.75 86 GLN A C 1
ATOM 653 O O . GLN A 1 86 ? 12.907 -18.407 -5.427 1.00 55.75 86 GLN A O 1
ATOM 658 N N . SER A 1 87 ? 12.064 -16.336 -5.281 1.00 55.09 87 SER A N 1
ATOM 659 C CA . SER A 1 87 ? 13.169 -15.701 -6.012 1.00 55.09 87 SER A CA 1
ATOM 660 C C . SER A 1 87 ? 14.479 -15.734 -5.211 1.00 55.09 87 SER A C 1
ATOM 662 O O . SER A 1 87 ? 15.555 -15.793 -5.805 1.00 55.09 87 SER A O 1
ATOM 664 N N . THR A 1 88 ? 14.395 -15.753 -3.874 1.00 57.06 88 THR A N 1
ATOM 665 C CA . THR A 1 88 ? 15.521 -15.814 -2.926 1.00 57.06 88 THR A CA 1
ATOM 666 C C . THR A 1 88 ? 15.127 -16.513 -1.607 1.00 57.06 88 THR A C 1
ATOM 668 O O . THR A 1 88 ? 13.940 -16.562 -1.263 1.00 57.06 88 THR A O 1
ATOM 671 N N . PRO A 1 89 ? 16.086 -17.047 -0.817 1.00 69.81 89 PRO A N 1
ATOM 672 C CA . PRO A 1 89 ? 15.810 -17.577 0.523 1.00 69.81 89 PRO A CA 1
ATOM 673 C C . PRO A 1 89 ? 15.075 -16.567 1.416 1.00 69.81 89 PRO A C 1
ATOM 675 O O . PRO A 1 89 ? 15.256 -15.358 1.280 1.00 69.81 89 PRO A O 1
ATOM 678 N N . PHE A 1 90 ? 14.253 -17.053 2.352 1.00 75.19 90 PHE A N 1
ATOM 679 C CA . PHE A 1 90 ? 13.512 -16.170 3.257 1.00 75.19 90 PHE A CA 1
ATOM 680 C C . PHE A 1 90 ? 14.442 -15.313 4.117 1.00 75.19 90 PHE A C 1
ATOM 682 O O . PHE A 1 90 ? 15.208 -15.840 4.922 1.00 75.19 90 PHE A O 1
ATOM 689 N N . ASN A 1 91 ? 14.356 -13.990 3.947 1.00 80.50 91 ASN A N 1
ATOM 690 C CA . ASN A 1 91 ? 15.172 -13.012 4.654 1.00 80.50 91 ASN A CA 1
ATOM 691 C C . ASN A 1 91 ? 14.279 -12.124 5.527 1.00 80.50 91 ASN A C 1
ATOM 693 O O . ASN A 1 91 ? 13.549 -11.260 5.037 1.00 80.50 91 ASN A O 1
ATOM 697 N N . TRP A 1 92 ? 14.381 -12.318 6.842 1.00 80.88 92 TRP A N 1
ATOM 698 C CA . TRP A 1 92 ? 13.626 -11.563 7.842 1.00 80.88 92 TRP A CA 1
ATOM 699 C C . TRP A 1 92 ? 13.861 -10.051 7.769 1.00 80.88 92 TRP A C 1
ATOM 701 O O . TRP A 1 92 ? 12.938 -9.277 8.020 1.00 80.88 92 TRP A O 1
ATOM 711 N N . THR A 1 93 ? 15.067 -9.621 7.395 1.00 84.06 93 THR A N 1
ATOM 712 C CA . THR A 1 93 ? 15.419 -8.200 7.289 1.00 84.06 93 THR A CA 1
ATOM 713 C C . THR A 1 93 ? 14.701 -7.543 6.115 1.00 84.06 93 THR A C 1
ATOM 715 O O . THR A 1 93 ? 14.110 -6.477 6.272 1.00 84.06 93 THR A O 1
ATOM 718 N N . GLU A 1 94 ? 14.699 -8.189 4.949 1.00 78.81 94 GLU A N 1
ATOM 719 C CA . GLU A 1 94 ? 14.007 -7.682 3.758 1.00 78.81 94 GLU A CA 1
ATOM 720 C C . GLU A 1 94 ? 12.492 -7.677 3.959 1.00 78.81 94 GLU A C 1
ATOM 722 O O . GLU A 1 94 ? 11.829 -6.687 3.640 1.00 78.81 94 GLU A O 1
ATOM 727 N N . PHE A 1 95 ? 11.954 -8.743 4.561 1.00 85.88 95 PHE A N 1
ATOM 728 C CA . PHE A 1 95 ? 10.536 -8.828 4.890 1.00 85.88 95 PHE A CA 1
ATOM 729 C C . PHE A 1 95 ? 10.114 -7.724 5.871 1.00 85.88 95 PHE A C 1
ATOM 731 O O . PHE A 1 95 ? 9.093 -7.058 5.672 1.00 85.88 95 PHE A O 1
ATOM 738 N N . GLY A 1 96 ? 10.903 -7.499 6.926 1.00 86.25 96 GLY A N 1
ATOM 739 C CA . GLY A 1 96 ? 10.658 -6.442 7.905 1.00 86.25 96 GLY A CA 1
ATOM 740 C C . GLY A 1 96 ? 10.721 -5.050 7.277 1.00 86.25 96 GLY A C 1
ATOM 741 O O . GLY A 1 96 ? 9.794 -4.257 7.442 1.00 86.25 96 GLY A O 1
ATOM 742 N N . PHE A 1 97 ? 11.763 -4.776 6.486 1.00 87.44 97 PHE A N 1
ATOM 743 C CA . PHE A 1 97 ? 11.927 -3.510 5.769 1.00 87.44 97 PHE A CA 1
ATOM 744 C C . PHE A 1 97 ? 10.737 -3.213 4.849 1.00 87.44 97 PHE A C 1
ATOM 746 O O . PHE A 1 97 ? 10.148 -2.135 4.927 1.00 87.44 97 PHE A O 1
ATOM 753 N N . ARG A 1 98 ? 10.334 -4.183 4.019 1.00 86.75 98 ARG A N 1
ATOM 754 C CA . ARG A 1 98 ? 9.201 -4.037 3.092 1.00 86.75 98 ARG A CA 1
ATOM 755 C C . ARG A 1 98 ? 7.869 -3.889 3.817 1.00 86.75 98 ARG A C 1
ATOM 757 O O . ARG A 1 98 ? 7.024 -3.127 3.357 1.00 86.75 98 ARG A O 1
ATOM 764 N N . THR A 1 99 ? 7.690 -4.549 4.962 1.00 88.94 99 THR A N 1
ATOM 765 C CA . THR A 1 99 ? 6.494 -4.372 5.800 1.00 88.94 99 THR A CA 1
ATOM 766 C C . THR A 1 99 ? 6.428 -2.947 6.351 1.00 88.94 99 THR A C 1
ATOM 768 O O . THR A 1 99 ? 5.399 -2.290 6.229 1.00 88.94 99 THR A O 1
ATOM 771 N N . ILE A 1 100 ? 7.530 -2.415 6.890 1.00 91.81 100 ILE A N 1
ATOM 772 C CA . ILE A 1 100 ? 7.582 -1.034 7.402 1.00 91.81 100 ILE A CA 1
ATOM 773 C C . ILE A 1 100 ? 7.354 -0.023 6.272 1.00 91.81 100 ILE A C 1
ATOM 775 O O . ILE A 1 100 ? 6.536 0.887 6.417 1.00 91.81 100 ILE A O 1
ATOM 779 N N . ALA A 1 101 ? 8.017 -0.206 5.127 1.00 86.81 101 ALA A N 1
ATOM 780 C CA . ALA A 1 101 ? 7.781 0.604 3.933 1.00 86.81 101 ALA A CA 1
ATOM 781 C C . ALA A 1 101 ? 6.313 0.520 3.490 1.00 86.81 101 ALA A C 1
ATOM 783 O O . ALA A 1 101 ? 5.698 1.522 3.131 1.00 86.81 101 ALA A O 1
ATOM 784 N N . GLY A 1 102 ? 5.716 -0.668 3.589 1.00 85.94 102 GLY A N 1
ATOM 785 C CA . GLY A 1 102 ? 4.331 -0.891 3.234 1.00 85.94 102 GLY A CA 1
ATOM 786 C C . GLY A 1 102 ? 3.333 -0.174 4.144 1.00 85.94 102 GLY A C 1
ATOM 787 O O . GLY A 1 102 ? 2.341 0.347 3.628 1.00 85.94 102 GLY A O 1
ATOM 788 N N . ILE A 1 103 ? 3.613 -0.103 5.451 1.00 90.81 103 ILE A N 1
ATOM 789 C CA . ILE A 1 103 ? 2.861 0.707 6.423 1.00 90.81 103 ILE A CA 1
ATOM 790 C C . ILE A 1 103 ? 3.009 2.191 6.078 1.00 90.81 103 ILE A C 1
ATOM 792 O O . ILE A 1 103 ? 2.012 2.908 6.020 1.00 90.81 103 ILE A O 1
ATOM 796 N N . TYR A 1 104 ? 4.235 2.648 5.808 1.00 87.38 104 TYR A N 1
ATOM 797 C CA . TYR A 1 104 ? 4.506 4.036 5.433 1.00 87.38 104 TYR A CA 1
ATOM 798 C C . TYR A 1 104 ? 3.708 4.458 4.192 1.00 87.38 104 TYR A C 1
ATOM 800 O O . TYR A 1 104 ? 3.038 5.489 4.224 1.00 87.38 104 TYR A O 1
ATOM 808 N N . PHE A 1 105 ? 3.703 3.644 3.132 1.00 83.38 105 PHE A N 1
ATOM 809 C CA . PHE A 1 105 ? 2.925 3.932 1.924 1.00 83.38 105 PHE A CA 1
ATOM 810 C C . PHE A 1 105 ? 1.416 3.905 2.169 1.00 83.38 105 PHE A C 1
ATOM 812 O O . PHE A 1 105 ? 0.722 4.787 1.680 1.00 83.38 105 PHE A O 1
ATOM 819 N N . ALA A 1 106 ? 0.907 2.988 2.998 1.00 83.25 106 ALA A N 1
ATOM 820 C CA . ALA A 1 106 ? -0.512 2.974 3.364 1.00 83.25 106 ALA A CA 1
ATOM 821 C C . ALA A 1 106 ? -0.934 4.251 4.120 1.00 83.25 106 ALA A C 1
ATOM 823 O O . ALA A 1 106 ? -2.001 4.810 3.862 1.00 83.25 106 ALA A O 1
ATOM 824 N N . VAL A 1 107 ? -0.086 4.752 5.024 1.00 83.94 107 VAL A N 1
ATOM 825 C CA . VAL A 1 107 ? -0.319 6.025 5.725 1.00 83.94 107 VAL A CA 1
ATOM 826 C C . VAL A 1 107 ? -0.231 7.206 4.755 1.00 83.94 107 VAL A C 1
ATOM 828 O O . VAL A 1 107 ? -1.089 8.088 4.782 1.00 83.94 107 VAL A O 1
ATOM 831 N N . LEU A 1 108 ? 0.762 7.215 3.860 1.00 80.50 108 LEU A N 1
ATOM 832 C CA . LEU A 1 108 ? 0.909 8.239 2.823 1.00 80.50 108 LEU A CA 1
ATOM 833 C C . LEU A 1 108 ? -0.322 8.284 1.899 1.00 80.50 108 LEU A C 1
ATOM 835 O O . LEU A 1 108 ? -0.830 9.370 1.611 1.00 80.50 108 LEU A O 1
ATOM 839 N N . PHE A 1 109 ? -0.826 7.117 1.489 1.00 75.88 109 PHE A N 1
ATOM 840 C CA . PHE A 1 109 ? -2.052 6.948 0.710 1.00 75.88 109 PHE A CA 1
ATOM 841 C C . PHE A 1 109 ? -3.269 7.527 1.444 1.00 75.88 109 PHE A C 1
ATOM 843 O O . PHE A 1 109 ? -4.028 8.303 0.862 1.00 75.88 109 PHE A O 1
ATOM 850 N N . ALA A 1 110 ? -3.419 7.214 2.736 1.00 71.75 110 ALA A N 1
ATOM 851 C CA . ALA A 1 110 ? -4.534 7.684 3.556 1.00 71.75 110 ALA A CA 1
ATOM 852 C C . ALA A 1 110 ? -4.537 9.211 3.761 1.00 71.75 110 ALA A C 1
ATOM 854 O O . ALA A 1 110 ? -5.600 9.825 3.774 1.00 71.75 110 ALA A O 1
ATOM 855 N N . ILE A 1 111 ? -3.361 9.836 3.898 1.00 69.94 111 ILE A N 1
ATOM 856 C CA . ILE A 1 111 ? -3.234 11.281 4.156 1.00 69.94 111 ILE A CA 1
ATOM 857 C C . ILE A 1 111 ? -3.370 12.113 2.870 1.00 69.94 111 ILE A C 1
ATOM 859 O O . ILE A 1 111 ? -3.894 13.224 2.916 1.00 69.94 111 ILE A O 1
ATOM 863 N N . ARG A 1 112 ? -2.896 11.619 1.715 1.00 66.56 112 ARG A N 1
ATOM 864 C CA . ARG A 1 112 ? -2.820 12.423 0.477 1.00 66.56 112 ARG A CA 1
ATOM 865 C C . ARG A 1 112 ? -4.089 12.457 -0.383 1.00 66.56 112 ARG A C 1
ATOM 867 O O . ARG A 1 112 ? -4.100 13.176 -1.375 1.00 66.56 112 ARG A O 1
ATOM 874 N N . GLY A 1 113 ? -5.158 11.749 -0.012 1.00 66.38 113 GLY A N 1
ATOM 875 C CA . GLY A 1 113 ? -6.521 12.081 -0.460 1.00 66.38 113 GLY A CA 1
ATOM 876 C C . GLY A 1 113 ? -6.781 12.131 -1.978 1.00 66.38 113 GLY A C 1
ATOM 877 O O . GLY A 1 113 ? -7.509 13.004 -2.438 1.00 66.38 113 GLY A O 1
ATOM 878 N N . PHE A 1 114 ? -6.230 11.204 -2.766 1.00 51.69 114 PHE A N 1
ATOM 879 C CA . PHE A 1 114 ? -6.423 11.161 -4.230 1.00 51.69 114 PHE A CA 1
ATOM 880 C C . PHE A 1 114 ? -6.691 9.744 -4.768 1.00 51.69 114 PHE A C 1
ATOM 882 O O . PHE A 1 114 ? -7.519 9.573 -5.658 1.00 51.69 114 PHE A O 1
ATOM 889 N N . GLY A 1 115 ? -6.085 8.705 -4.180 1.00 56.09 115 GLY A N 1
ATOM 890 C CA . GLY A 1 115 ? -6.289 7.312 -4.607 1.00 56.09 115 GLY A CA 1
ATOM 891 C C . GLY A 1 115 ? -7.706 6.773 -4.369 1.00 56.09 115 GLY A C 1
ATOM 892 O O . GLY A 1 115 ? -8.195 5.967 -5.152 1.00 56.09 115 GLY A O 1
ATOM 893 N N . ILE A 1 116 ? -8.398 7.271 -3.340 1.00 49.16 116 ILE A N 1
ATOM 894 C CA . ILE A 1 116 ? -9.797 6.919 -3.044 1.00 49.16 116 ILE A CA 1
ATOM 895 C C . ILE A 1 116 ? -10.749 7.568 -4.060 1.00 49.16 116 ILE A C 1
ATOM 897 O O . ILE A 1 116 ? -11.630 6.898 -4.590 1.00 49.16 116 ILE A O 1
ATOM 901 N N . THR A 1 117 ? -10.544 8.845 -4.392 1.00 56.25 117 THR A N 1
ATOM 902 C CA . THR A 1 117 ? -11.408 9.576 -5.334 1.00 56.25 117 THR A CA 1
ATOM 903 C C . THR A 1 117 ? -11.179 9.136 -6.782 1.00 56.25 117 THR A C 1
ATOM 905 O O . THR A 1 117 ? -12.142 8.853 -7.489 1.00 56.25 117 THR A O 1
ATOM 908 N N . ALA A 1 118 ? -9.922 9.013 -7.224 1.00 56.25 118 ALA A N 1
ATOM 909 C CA . ALA A 1 118 ? -9.587 8.551 -8.574 1.00 56.25 118 ALA A CA 1
ATOM 910 C C . ALA A 1 118 ? -9.890 7.053 -8.776 1.00 56.25 118 ALA A C 1
ATOM 912 O O . ALA A 1 118 ? -10.356 6.664 -9.844 1.00 56.25 118 ALA A O 1
ATOM 913 N N . GLY A 1 119 ? -9.696 6.218 -7.746 1.00 57.03 119 GLY A N 1
ATOM 914 C CA . GLY A 1 119 ? -10.063 4.799 -7.774 1.00 57.03 119 GLY A CA 1
ATOM 915 C C . GLY A 1 119 ? -11.576 4.571 -7.827 1.00 57.03 119 GLY A C 1
ATOM 916 O O . GLY A 1 119 ? -12.039 3.742 -8.606 1.00 57.03 119 GLY A O 1
ATOM 917 N N . ALA A 1 120 ? -12.359 5.348 -7.070 1.00 52.88 120 ALA A N 1
ATOM 918 C CA . ALA A 1 120 ? -13.819 5.314 -7.148 1.00 52.88 120 ALA A CA 1
ATOM 919 C C . ALA A 1 120 ? -14.340 5.778 -8.520 1.00 52.88 120 ALA A C 1
ATOM 921 O O . ALA A 1 120 ? -15.267 5.171 -9.053 1.00 52.88 120 ALA A O 1
ATOM 922 N N . HIS A 1 121 ? -13.720 6.804 -9.117 1.00 52.66 121 HIS A N 1
ATOM 923 C CA . HIS A 1 121 ? -14.077 7.289 -10.455 1.00 52.66 121 HIS A CA 1
ATOM 924 C C . HIS A 1 121 ? -13.773 6.241 -11.537 1.00 52.66 121 HIS A C 1
ATOM 926 O O . HIS A 1 121 ? -14.639 5.905 -12.337 1.00 52.66 121 HIS A O 1
ATOM 932 N N . ALA A 1 122 ? -12.581 5.637 -11.496 1.00 54.44 122 ALA A N 1
ATOM 933 C CA . ALA A 1 122 ? -12.191 4.592 -12.440 1.00 54.44 122 ALA A CA 1
ATOM 934 C C . ALA A 1 122 ? -13.057 3.324 -12.317 1.00 54.44 122 ALA A C 1
ATOM 936 O O . ALA A 1 122 ? -13.429 2.726 -13.323 1.00 54.44 122 ALA A O 1
ATOM 937 N N . PHE A 1 123 ? -13.412 2.911 -11.097 1.00 53.12 123 PHE A N 1
ATOM 938 C CA . PHE A 1 123 ? -14.278 1.749 -10.874 1.00 53.12 123 PHE A CA 1
ATOM 939 C C . PHE A 1 123 ? -15.712 1.989 -11.368 1.00 53.12 123 PHE A C 1
ATOM 941 O O . PHE A 1 123 ? -16.318 1.100 -11.968 1.00 53.12 123 PHE A O 1
ATOM 948 N N . TYR A 1 124 ? -16.233 3.203 -11.170 1.00 62.16 124 TYR A N 1
ATOM 949 C CA . TYR A 1 124 ? -17.531 3.620 -11.696 1.00 62.16 124 TYR A CA 1
ATOM 950 C C . TYR A 1 124 ? -17.573 3.563 -13.233 1.00 62.16 124 TYR A C 1
ATOM 952 O O . TYR A 1 124 ? -18.488 2.952 -13.789 1.00 62.16 124 TYR A O 1
ATOM 960 N N . ASP A 1 125 ? -16.555 4.094 -13.918 1.00 58.00 125 ASP A N 1
ATOM 961 C CA . ASP A 1 125 ? -16.468 4.064 -15.385 1.00 58.00 125 ASP A CA 1
ATOM 962 C C . ASP A 1 125 ? -16.344 2.631 -15.936 1.00 58.00 125 ASP A C 1
ATOM 964 O O . ASP A 1 125 ? -16.965 2.296 -16.946 1.00 58.00 125 ASP A O 1
ATOM 968 N N . ILE A 1 126 ? -15.611 1.745 -15.247 1.00 66.56 126 ILE A N 1
ATOM 969 C CA . ILE A 1 126 ? -15.484 0.328 -15.630 1.00 66.56 126 ILE A CA 1
ATOM 970 C C . ILE A 1 126 ? -16.824 -0.401 -15.509 1.00 66.56 126 ILE A C 1
ATOM 972 O O . ILE A 1 126 ? -17.184 -1.155 -16.415 1.00 66.56 126 ILE A O 1
ATOM 976 N N . ILE A 1 127 ? -17.583 -0.182 -14.430 1.00 68.06 127 ILE A N 1
ATOM 977 C CA . ILE A 1 127 ? -18.925 -0.763 -14.274 1.00 68.06 127 ILE A CA 1
ATOM 978 C C . ILE A 1 127 ? -19.860 -0.221 -15.352 1.00 68.06 127 ILE A C 1
ATOM 980 O O . ILE A 1 127 ? -20.552 -1.005 -15.995 1.00 68.06 127 ILE A O 1
ATOM 984 N N . ALA A 1 128 ? -19.857 1.090 -15.594 1.00 72.38 128 ALA A N 1
ATOM 985 C CA . ALA A 1 128 ? -20.721 1.716 -16.589 1.00 72.38 128 ALA A CA 1
ATOM 986 C C . ALA A 1 128 ? -20.446 1.191 -18.008 1.00 72.38 128 ALA A C 1
ATOM 988 O O . ALA A 1 128 ? -21.380 0.828 -18.725 1.00 72.38 128 ALA A O 1
ATOM 989 N N . VAL A 1 129 ? -19.172 1.076 -18.399 1.00 72.19 129 VAL A N 1
ATOM 990 C CA . VAL A 1 129 ? -18.768 0.511 -19.696 1.00 72.19 129 VAL A CA 1
ATOM 991 C C . VAL A 1 129 ? -19.079 -0.983 -19.774 1.00 72.19 129 VAL A C 1
ATOM 993 O O . VAL A 1 129 ? -19.591 -1.438 -20.794 1.00 72.19 129 VAL A O 1
ATOM 996 N N . SER A 1 130 ? -18.836 -1.749 -18.706 1.00 67.50 130 SER A N 1
ATOM 997 C CA . SER A 1 130 ? -19.126 -3.190 -18.676 1.00 67.50 130 SER A CA 1
ATOM 998 C C . SER A 1 130 ? -20.625 -3.468 -18.751 1.00 67.50 130 SER A C 1
ATOM 1000 O O . SER A 1 130 ? -21.051 -4.356 -19.482 1.00 67.50 130 SER A O 1
ATOM 1002 N N . MET A 1 131 ? -21.446 -2.689 -18.043 1.00 77.00 131 MET A N 1
ATOM 1003 C CA . MET A 1 131 ? -22.902 -2.784 -18.122 1.00 77.00 131 MET A CA 1
ATOM 1004 C C . MET A 1 131 ? -23.409 -2.377 -19.505 1.00 77.00 131 MET A C 1
ATOM 1006 O O . MET A 1 131 ? -24.239 -3.078 -20.069 1.00 77.00 131 MET A O 1
ATOM 1010 N N . ASN A 1 132 ? -22.885 -1.301 -20.090 1.00 77.56 132 ASN A N 1
ATOM 1011 C CA . ASN A 1 132 ? -23.232 -0.908 -21.454 1.00 77.56 132 ASN A CA 1
ATOM 1012 C C . ASN A 1 132 ? -22.886 -2.029 -22.458 1.00 77.56 132 ASN A C 1
ATOM 1014 O O . ASN A 1 132 ? -23.736 -2.447 -23.236 1.00 77.56 132 ASN A O 1
ATOM 1018 N N . ALA A 1 133 ? -21.692 -2.616 -22.354 1.00 74.25 133 ALA A N 1
ATOM 1019 C CA . ALA A 1 133 ? -21.251 -3.704 -23.226 1.00 74.25 133 ALA A CA 1
ATOM 1020 C C . ALA A 1 133 ? -22.023 -5.029 -23.038 1.00 74.25 133 ALA A C 1
ATOM 1022 O O . ALA A 1 133 ? -22.123 -5.809 -23.984 1.00 74.25 133 ALA A O 1
ATOM 1023 N N . LEU A 1 134 ? -22.543 -5.306 -21.834 1.00 73.50 134 LEU A N 1
ATOM 1024 C CA . LEU A 1 134 ? -23.272 -6.542 -21.513 1.00 73.50 134 LEU A CA 1
ATOM 1025 C C . LEU A 1 134 ? -24.788 -6.440 -21.731 1.00 73.50 134 LEU A C 1
ATOM 1027 O O . LEU A 1 134 ? -25.409 -7.450 -22.052 1.00 73.50 134 LEU A O 1
ATOM 1031 N N . PHE A 1 135 ? -25.383 -5.259 -21.538 1.00 71.25 135 PHE A N 1
ATOM 1032 C CA . PHE A 1 135 ? -26.832 -5.042 -21.644 1.00 71.25 135 PHE A CA 1
ATOM 1033 C C . PHE A 1 135 ? -27.260 -4.363 -22.951 1.00 71.25 135 PHE A C 1
ATOM 1035 O O . PHE A 1 135 ? -28.412 -4.515 -23.345 1.00 71.25 135 PHE A O 1
ATOM 1042 N N . ILE A 1 136 ? -26.365 -3.636 -23.633 1.00 62.75 136 ILE A N 1
ATOM 1043 C CA . ILE A 1 136 ? -26.600 -3.091 -24.982 1.00 62.75 136 ILE A CA 1
ATOM 1044 C C . ILE A 1 136 ? -25.932 -4.003 -26.021 1.00 62.75 136 ILE A C 1
ATOM 1046 O O . ILE A 1 136 ? -25.163 -3.573 -26.882 1.00 62.75 136 ILE A O 1
ATOM 1050 N N . ARG A 1 137 ? -26.240 -5.295 -25.917 1.00 52.75 137 ARG A N 1
ATOM 1051 C CA . ARG A 1 137 ? -26.129 -6.249 -27.015 1.00 52.75 137 ARG A CA 1
ATOM 1052 C C . ARG A 1 137 ? -27.498 -6.843 -27.301 1.00 52.75 137 ARG A C 1
ATOM 1054 O O . ARG A 1 137 ? -28.202 -7.174 -26.325 1.00 52.75 137 ARG A O 1
#

Secondary structure (DSSP, 8-state):
--THHHHHHHHHHHHHHHHHHHHHHHHHHHHHHIIIIIIHHHHHHHIIIIIS---HHHHHHHHHHHHHHHHHHHHHEEEETTEEEESS---HHHHHHHHHHHHHHHHHHHHH--HHHHHHHHHHHHHHHHHHHHH--